Protein AF-A0A7J2VX06-F1 (afdb_monomer)

Solvent-accessible surface area (backbone atoms only — not comparable to full-atom values): 3220 Å² total; per-residue (Å²): 111,65,74,38,59,74,57,42,60,41,46,51,69,56,53,28,68,76,67,72,47,55,67,66,58,52,52,54,52,51,49,58,36,34,76,67,65,48,31,48,79,45,85,53,91,96,45,38,39,36,29,38,61,84,128

pLDDT: mean 85.51, std 7.93, range [54.84, 92.31]

Structure (mmCIF, N/CA/C/O backbone):
data_AF-A0A7J2VX06-F1
#
_entry.id   AF-A0A7J2VX06-F1
#
loop_
_atom_site.group_PDB
_atom_site.id
_atom_site.type_symbol
_atom_site.label_atom_id
_atom_site.label_alt_id
_atom_site.label_comp_id
_atom_site.label_asym_id
_atom_site.label_entity_id
_atom_site.label_seq_id
_atom_site.pdbx_PDB_ins_code
_atom_site.Cartn_x
_atom_site.Cartn_y
_atom_site.Cartn_z
_atom_site.occupancy
_atom_site.B_iso_or_equiv
_atom_site.auth_seq_id
_atom_site.auth_comp_id
_atom_site.auth_asym_id
_atom_site.auth_atom_id
_atom_site.pdbx_PDB_model_num
ATOM 1 N N . TYR A 1 1 ? -6.550 -2.238 0.711 1.00 60.25 1 TYR A N 1
ATOM 2 C CA . TYR A 1 1 ? -6.431 -2.089 2.178 1.00 60.25 1 TYR A CA 1
ATOM 3 C C . TYR A 1 1 ? -6.557 -3.448 2.854 1.00 60.25 1 TYR A C 1
ATOM 5 O O . TYR A 1 1 ? -5.695 -3.774 3.657 1.00 60.25 1 TYR A O 1
ATOM 13 N N . GLU A 1 2 ? -7.526 -4.271 2.444 1.00 74.38 2 GLU A N 1
ATOM 14 C CA . GLU A 1 2 ? -7.743 -5.646 2.934 1.00 74.38 2 GLU A CA 1
ATOM 15 C C . GLU A 1 2 ? -6.470 -6.504 2.958 1.00 74.38 2 GLU A C 1
ATOM 17 O O . GLU A 1 2 ? -6.099 -6.984 4.020 1.00 74.38 2 GLU A O 1
ATOM 22 N N . ILE A 1 3 ? -5.700 -6.543 1.861 1.00 76.06 3 ILE A N 1
ATOM 23 C CA . ILE A 1 3 ? -4.442 -7.317 1.770 1.00 76.06 3 ILE A CA 1
ATOM 24 C C . ILE A 1 3 ? -3.448 -7.003 2.907 1.00 76.06 3 ILE A C 1
ATOM 26 O O . ILE A 1 3 ? -2.784 -7.898 3.422 1.00 76.06 3 ILE A O 1
ATOM 30 N N . VAL A 1 4 ? -3.310 -5.728 3.289 1.00 77.19 4 VAL A N 1
ATOM 31 C CA . VAL A 1 4 ? -2.369 -5.306 4.345 1.00 77.19 4 VAL A CA 1
ATOM 32 C C . VAL A 1 4 ? -2.964 -5.577 5.729 1.00 77.19 4 VAL A C 1
ATOM 34 O O . VAL A 1 4 ? -2.239 -5.939 6.651 1.00 77.19 4 VAL A O 1
ATOM 37 N N . LYS A 1 5 ? -4.287 -5.429 5.869 1.00 76.81 5 LYS A N 1
ATOM 38 C CA . LYS A 1 5 ? -5.013 -5.661 7.121 1.00 76.81 5 LYS A CA 1
ATOM 39 C C . LYS A 1 5 ? -5.020 -7.143 7.513 1.00 76.81 5 LYS A C 1
ATOM 41 O O . LYS A 1 5 ? -4.839 -7.443 8.686 1.00 76.81 5 LYS A O 1
ATOM 46 N N . GLU A 1 6 ? -5.169 -8.043 6.543 1.00 77.75 6 GLU A N 1
ATOM 47 C CA . GLU A 1 6 ? -5.120 -9.497 6.753 1.00 77.75 6 GLU A CA 1
ATOM 48 C C . GLU A 1 6 ? -3.702 -10.001 7.032 1.00 77.75 6 GLU A C 1
ATOM 50 O O . GLU A 1 6 ? -3.499 -10.818 7.925 1.00 77.75 6 GLU A O 1
ATOM 55 N N . ALA A 1 7 ? -2.703 -9.494 6.303 1.00 74.69 7 ALA A N 1
ATOM 56 C CA . ALA A 1 7 ? -1.318 -9.937 6.461 1.00 74.69 7 ALA A CA 1
ATOM 57 C C . ALA A 1 7 ? -0.646 -9.402 7.740 1.00 74.69 7 ALA A C 1
ATOM 59 O O . ALA A 1 7 ? 0.351 -9.961 8.196 1.00 74.69 7 ALA A O 1
ATOM 60 N N . GLY A 1 8 ? -1.137 -8.292 8.302 1.00 77.50 8 GLY A N 1
ATOM 61 C CA . GLY A 1 8 ? -0.503 -7.573 9.411 1.00 77.50 8 GLY A CA 1
ATOM 62 C C . GLY A 1 8 ? 0.758 -6.824 8.969 1.00 77.50 8 GLY A C 1
ATOM 63 O O . GLY A 1 8 ? 0.793 -5.598 9.028 1.00 77.50 8 GLY A O 1
ATOM 64 N N . LYS A 1 9 ? 1.760 -7.549 8.455 1.00 84.38 9 LYS A N 1
ATOM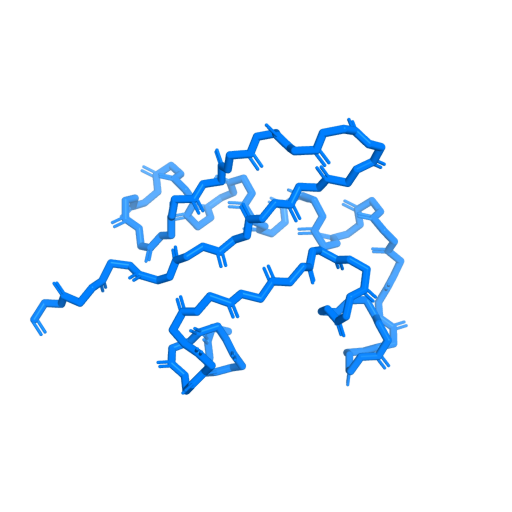 65 C CA . LYS A 1 9 ? 2.976 -7.028 7.811 1.00 84.38 9 LYS A CA 1
ATOM 66 C C . LYS A 1 9 ? 3.168 -7.670 6.445 1.00 84.38 9 LYS A C 1
ATOM 68 O O . LYS A 1 9 ? 3.181 -8.889 6.325 1.00 84.38 9 LYS A O 1
ATOM 73 N N . ILE A 1 10 ? 3.393 -6.855 5.421 1.00 89.69 10 ILE A N 1
ATOM 74 C CA . ILE A 1 10 ? 3.620 -7.328 4.053 1.00 89.69 10 ILE A CA 1
ATOM 75 C C . ILE A 1 10 ? 4.679 -6.479 3.348 1.00 89.69 10 ILE A C 1
ATOM 77 O O . ILE A 1 10 ? 4.805 -5.278 3.590 1.00 89.69 10 ILE A O 1
ATOM 81 N N . ARG A 1 11 ? 5.468 -7.084 2.455 1.00 90.44 11 ARG A N 1
ATOM 82 C CA . ARG A 1 11 ? 6.426 -6.327 1.634 1.00 90.44 11 ARG A CA 1
ATOM 83 C C . ARG A 1 11 ? 5.712 -5.623 0.486 1.00 90.44 11 ARG A C 1
ATOM 85 O O . ARG A 1 11 ? 4.817 -6.183 -0.140 1.00 90.44 11 ARG A O 1
ATOM 92 N N . GLN A 1 12 ? 6.180 -4.435 0.107 1.00 88.81 12 GLN A N 1
ATOM 93 C CA . GLN A 1 12 ? 5.610 -3.693 -1.023 1.00 88.81 12 GLN A CA 1
ATOM 94 C C . GLN A 1 12 ? 5.646 -4.496 -2.336 1.00 88.81 12 GLN A C 1
ATOM 96 O O . GLN A 1 12 ? 4.707 -4.414 -3.122 1.00 88.81 12 GLN A O 1
ATOM 101 N N . ASN A 1 13 ? 6.691 -5.300 -2.569 1.00 89.62 13 ASN A N 1
ATOM 102 C CA . ASN A 1 13 ? 6.775 -6.158 -3.758 1.00 89.62 13 ASN A CA 1
ATOM 103 C C . ASN A 1 13 ? 5.699 -7.259 -3.764 1.00 89.62 13 ASN A C 1
ATOM 105 O O . ASN A 1 13 ? 5.202 -7.617 -4.825 1.00 89.62 13 ASN A O 1
ATOM 109 N N . GLU A 1 14 ? 5.312 -7.767 -2.595 1.00 88.94 14 GLU A N 1
ATOM 110 C CA . GLU A 1 14 ? 4.245 -8.766 -2.479 1.00 88.94 14 GLU A CA 1
ATOM 111 C C . GLU A 1 14 ? 2.872 -8.126 -2.729 1.00 88.94 14 GLU A C 1
ATOM 113 O O . GLU A 1 14 ? 2.025 -8.731 -3.378 1.00 88.94 14 GLU A O 1
ATOM 118 N N . ILE A 1 15 ? 2.666 -6.868 -2.310 1.00 88.06 15 ILE A N 1
ATOM 119 C CA . ILE A 1 15 ? 1.458 -6.099 -2.665 1.00 88.06 15 ILE A CA 1
ATOM 120 C C . ILE A 1 15 ? 1.365 -5.923 -4.185 1.00 88.06 15 ILE A C 1
ATOM 122 O O . ILE A 1 15 ? 0.301 -6.117 -4.766 1.00 88.06 15 ILE A O 1
ATOM 126 N N . VAL A 1 16 ? 2.476 -5.570 -4.834 1.00 90.25 16 VAL A N 1
ATOM 127 C CA . VAL A 1 16 ? 2.563 -5.452 -6.300 1.00 90.25 16 VAL A CA 1
ATOM 128 C C . VAL A 1 16 ? 2.191 -6.777 -6.967 1.00 90.25 16 VAL A C 1
ATOM 130 O O . VAL A 1 16 ? 1.325 -6.785 -7.834 1.00 90.25 16 VAL A O 1
ATOM 133 N N . ALA A 1 17 ? 2.767 -7.894 -6.511 1.00 89.62 17 ALA A N 1
ATOM 134 C CA . ALA A 1 17 ? 2.482 -9.221 -7.056 1.00 89.62 17 ALA A CA 1
ATOM 135 C C . ALA A 1 17 ? 1.011 -9.636 -6.880 1.00 89.62 17 ALA A C 1
ATOM 137 O O . ALA A 1 17 ? 0.405 -10.139 -7.817 1.00 89.62 17 ALA A O 1
ATOM 138 N N . LYS A 1 18 ? 0.414 -9.382 -5.707 1.00 87.94 18 LYS A N 1
ATOM 139 C CA . LYS A 1 18 ? -0.989 -9.735 -5.429 1.00 87.94 18 LYS A CA 1
ATOM 140 C C . LYS A 1 18 ? -2.000 -8.853 -6.162 1.00 87.94 18 LYS A C 1
ATOM 142 O O . LYS A 1 18 ? -3.094 -9.308 -6.461 1.00 87.94 18 LYS A O 1
ATOM 147 N N . THR A 1 19 ? -1.669 -7.585 -6.397 1.00 87.19 19 THR A N 1
ATOM 148 C CA . THR A 1 19 ? -2.606 -6.619 -7.000 1.00 87.19 19 THR A CA 1
ATOM 149 C C . THR A 1 19 ? -2.442 -6.469 -8.508 1.00 87.19 19 THR A C 1
ATOM 151 O O . THR A 1 19 ? -3.327 -5.918 -9.154 1.00 87.19 19 THR A O 1
ATOM 154 N N . GLY A 1 20 ? -1.301 -6.879 -9.070 1.00 88.94 20 GLY A N 1
ATOM 155 C CA . GLY A 1 20 ? -0.957 -6.646 -10.475 1.00 88.94 20 GLY A CA 1
ATOM 156 C C . GLY A 1 20 ? -0.717 -5.170 -10.823 1.00 88.94 20 GLY A C 1
ATOM 157 O O . GLY A 1 20 ? -0.506 -4.831 -11.986 1.00 88.94 20 GLY A O 1
ATOM 158 N N . PHE A 1 21 ? -0.741 -4.260 -9.844 1.00 89.19 21 PHE A N 1
ATOM 159 C CA . PHE A 1 21 ? -0.508 -2.840 -10.085 1.00 89.19 21 PHE A CA 1
ATOM 160 C C . PHE A 1 21 ? 0.975 -2.509 -10.196 1.00 89.19 21 PHE A C 1
ATOM 162 O O . PHE A 1 21 ? 1.822 -3.095 -9.527 1.00 89.19 21 PHE A O 1
ATOM 169 N N . SER A 1 22 ? 1.291 -1.471 -10.973 1.00 91.00 22 SER A N 1
ATOM 170 C CA . SER A 1 22 ? 2.660 -0.969 -11.066 1.00 91.00 22 SER A CA 1
ATOM 171 C C . SER A 1 22 ? 3.186 -0.502 -9.704 1.00 91.00 22 SER A C 1
ATOM 173 O O . SER A 1 22 ? 2.458 0.053 -8.872 1.00 91.00 22 SER A O 1
ATOM 175 N N . LYS A 1 23 ? 4.495 -0.668 -9.487 1.00 88.38 23 LYS A N 1
ATOM 176 C CA . LYS A 1 23 ? 5.163 -0.288 -8.232 1.00 88.38 23 LYS A CA 1
ATOM 177 C C . LYS A 1 23 ? 4.943 1.186 -7.871 1.00 88.38 23 LYS A C 1
ATOM 179 O O . LYS A 1 23 ? 4.754 1.505 -6.698 1.00 88.38 23 LYS A O 1
ATOM 184 N N . ALA A 1 24 ? 4.905 2.065 -8.876 1.00 90.12 24 ALA A N 1
ATOM 185 C CA . ALA A 1 24 ? 4.616 3.488 -8.712 1.00 90.12 24 ALA A CA 1
ATOM 186 C C . ALA A 1 24 ? 3.184 3.732 -8.206 1.00 90.12 24 ALA A C 1
ATOM 188 O O . ALA A 1 24 ? 2.990 4.498 -7.260 1.00 90.12 24 ALA A O 1
ATOM 189 N N . ARG A 1 25 ? 2.187 3.037 -8.777 1.00 91.19 25 ARG A N 1
ATOM 190 C CA . ARG A 1 25 ? 0.787 3.137 -8.339 1.00 91.19 25 ARG A CA 1
ATOM 191 C C . ARG A 1 25 ? 0.630 2.654 -6.902 1.00 91.19 25 ARG A C 1
ATOM 193 O O . ARG A 1 25 ? 0.045 3.364 -6.089 1.00 91.19 25 ARG A O 1
ATOM 200 N N . VAL A 1 26 ? 1.221 1.503 -6.572 1.00 90.81 26 VAL A N 1
ATOM 201 C CA . VAL A 1 26 ? 1.225 0.966 -5.203 1.00 90.81 26 VAL A CA 1
ATOM 202 C C . VAL A 1 26 ? 1.877 1.956 -4.237 1.00 90.81 26 VAL A C 1
ATOM 204 O O . VAL A 1 26 ? 1.311 2.240 -3.189 1.00 90.81 26 VAL A O 1
ATOM 207 N N . SER A 1 27 ? 3.013 2.555 -4.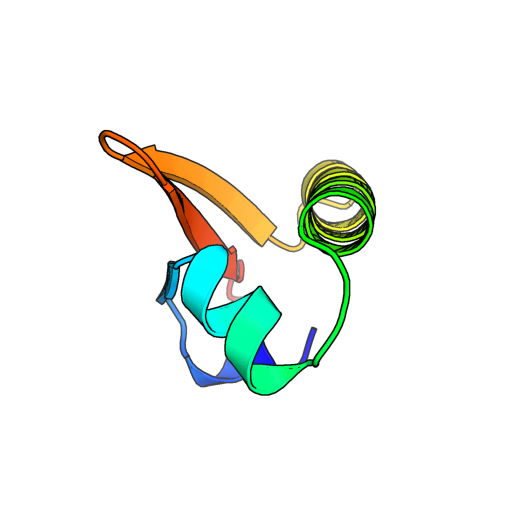604 1.00 89.69 27 SER A N 1
ATOM 208 C CA . SER A 1 27 ? 3.679 3.562 -3.771 1.00 89.69 27 SER A CA 1
ATOM 209 C C . SER A 1 27 ? 2.806 4.795 -3.522 1.00 89.69 27 SER A C 1
ATOM 211 O O . SER A 1 27 ? 2.757 5.290 -2.398 1.00 89.69 27 SER A O 1
ATOM 213 N N . ARG A 1 28 ? 2.098 5.285 -4.549 1.00 92.31 28 ARG A N 1
ATOM 214 C CA . ARG A 1 28 ? 1.197 6.442 -4.434 1.00 92.31 28 ARG A CA 1
ATOM 215 C C . ARG A 1 28 ? 0.027 6.146 -3.495 1.00 92.31 28 ARG A C 1
ATOM 217 O O . ARG A 1 28 ? -0.258 6.946 -2.612 1.00 92.31 28 ARG A O 1
ATOM 224 N N . VAL A 1 29 ? -0.592 4.973 -3.641 1.00 90.44 29 VAL A N 1
ATOM 225 C CA . VAL A 1 29 ? -1.692 4.521 -2.774 1.00 90.44 29 VAL A CA 1
ATOM 226 C C . VAL A 1 29 ? -1.219 4.335 -1.333 1.00 90.44 29 VAL A C 1
ATOM 228 O O . VAL A 1 29 ? -1.872 4.818 -0.412 1.00 90.44 29 VAL A O 1
ATOM 231 N N . LEU A 1 30 ? -0.074 3.679 -1.123 1.00 89.06 30 LEU A N 1
ATOM 232 C CA . LEU A 1 30 ? 0.504 3.491 0.210 1.00 89.06 30 LEU A CA 1
ATOM 233 C C . LEU A 1 30 ? 0.817 4.823 0.890 1.00 89.06 30 LEU A C 1
ATOM 235 O O . LEU A 1 30 ? 0.553 4.957 2.080 1.00 89.06 30 LEU A O 1
ATOM 239 N N . LYS A 1 31 ? 1.313 5.817 0.143 1.00 90.75 31 LYS A N 1
ATOM 240 C CA . LYS A 1 31 ? 1.556 7.164 0.667 1.00 90.75 31 LYS A CA 1
ATOM 241 C C . LYS A 1 31 ? 0.259 7.821 1.147 1.00 90.75 31 LYS A C 1
ATOM 243 O O . LYS A 1 31 ? 0.200 8.256 2.290 1.00 90.75 31 LYS A O 1
ATOM 248 N N . SER A 1 32 ? -0.802 7.792 0.338 1.00 91.12 32 SER A N 1
ATOM 249 C CA . SER A 1 32 ? -2.111 8.327 0.744 1.00 91.12 32 SER A CA 1
ATOM 250 C C . SER A 1 32 ? -2.725 7.578 1.935 1.00 91.12 32 SER A C 1
ATOM 252 O O . SER A 1 32 ? -3.405 8.180 2.761 1.00 91.12 32 SER A O 1
ATOM 254 N N . LEU A 1 33 ? -2.500 6.266 2.053 1.00 88.25 33 LEU A N 1
ATOM 255 C CA . LEU A 1 33 ? -2.944 5.486 3.215 1.00 88.25 33 LEU A CA 1
ATOM 256 C C . LEU A 1 33 ? -2.121 5.801 4.474 1.00 88.25 33 LEU A C 1
ATOM 258 O O . LEU A 1 33 ? -2.673 5.817 5.574 1.00 88.25 33 LEU A O 1
ATOM 262 N N . ALA A 1 34 ? -0.822 6.060 4.321 1.00 88.31 34 ALA A N 1
ATOM 263 C CA . ALA A 1 34 ? 0.060 6.447 5.416 1.00 88.31 34 ALA A CA 1
ATOM 264 C C . ALA A 1 34 ? -0.258 7.859 5.931 1.00 88.31 34 ALA A C 1
ATOM 266 O O . ALA A 1 34 ? -0.325 8.061 7.140 1.00 88.31 34 ALA A O 1
ATOM 267 N N . GLU A 1 35 ? -0.552 8.808 5.035 1.00 90.88 35 GLU A N 1
ATOM 268 C CA . GLU A 1 35 ? -1.032 10.156 5.385 1.00 90.88 35 GLU A CA 1
ATOM 269 C C . GLU A 1 35 ? -2.327 10.099 6.209 1.00 90.88 35 GLU A C 1
ATOM 271 O O . GLU A 1 35 ? -2.489 10.832 7.181 1.00 90.88 35 GLU A O 1
ATOM 276 N N . LYS A 1 36 ? -3.216 9.151 5.891 1.00 89.88 36 LYS A N 1
ATOM 277 C CA . LYS A 1 36 ? -4.442 8.876 6.659 1.00 89.88 36 LYS A CA 1
ATOM 278 C C . LYS A 1 36 ? -4.208 8.077 7.949 1.00 89.88 36 LYS A C 1
ATOM 280 O O . LYS A 1 36 ? -5.177 7.699 8.601 1.00 89.88 36 LYS A O 1
ATOM 285 N N . LYS A 1 37 ? -2.950 7.793 8.316 1.00 86.31 37 LYS A N 1
ATOM 286 C CA . LYS A 1 37 ? -2.551 6.978 9.481 1.00 86.31 37 LYS A CA 1
ATOM 287 C C . LYS A 1 37 ? -3.181 5.575 9.501 1.00 86.31 37 LYS A C 1
ATOM 289 O O . LYS A 1 37 ? -3.395 5.001 10.562 1.00 86.31 37 LYS A O 1
ATOM 294 N N . LEU A 1 38 ? -3.473 5.010 8.326 1.00 85.81 38 LEU A N 1
ATOM 295 C CA . LEU A 1 38 ? -4.054 3.666 8.193 1.00 85.81 38 LEU A CA 1
ATOM 296 C C . LEU A 1 38 ? -2.985 2.579 8.054 1.00 85.81 38 LEU A C 1
ATOM 298 O O . LEU A 1 38 ? -3.212 1.430 8.433 1.00 85.81 38 LEU A O 1
ATOM 302 N N . VAL A 1 39 ? -1.824 2.934 7.500 1.00 89.75 39 VAL A N 1
ATOM 303 C CA . VAL A 1 39 ? -0.684 2.028 7.329 1.00 89.75 39 VAL A CA 1
ATOM 304 C C . VAL A 1 39 ? 0.617 2.713 7.732 1.00 89.75 39 VAL A C 1
ATOM 306 O O . VAL A 1 39 ? 0.778 3.918 7.551 1.00 89.75 39 VAL A O 1
ATOM 309 N N . LYS A 1 40 ? 1.563 1.936 8.248 1.00 89.31 40 LYS A N 1
ATOM 310 C CA . LYS A 1 40 ? 2.942 2.333 8.504 1.00 89.31 40 LYS A CA 1
ATOM 311 C C . LYS A 1 40 ? 3.823 1.766 7.399 1.00 89.31 40 LYS A C 1
ATOM 313 O O . LYS A 1 40 ? 3.725 0.586 7.071 1.00 89.31 40 LYS A O 1
ATOM 318 N N . VAL A 1 41 ? 4.672 2.603 6.814 1.00 89.94 41 VAL A N 1
ATOM 319 C CA . VAL A 1 41 ? 5.642 2.180 5.800 1.00 89.94 41 VAL A CA 1
ATOM 320 C C . VAL A 1 41 ? 7.037 2.368 6.376 1.00 89.94 41 VAL A C 1
ATOM 322 O O . VAL A 1 41 ? 7.419 3.486 6.707 1.00 89.94 41 VAL A O 1
ATOM 325 N N . GLU A 1 42 ? 7.797 1.285 6.489 1.00 89.75 42 GLU A N 1
ATOM 326 C CA . GLU A 1 42 ? 9.187 1.304 6.946 1.00 89.75 42 GLU A CA 1
ATOM 327 C C . GLU A 1 42 ? 10.116 0.783 5.852 1.00 89.75 42 GLU A C 1
ATOM 329 O O . GLU A 1 42 ? 9.855 -0.238 5.210 1.00 89.75 42 GLU A O 1
ATOM 334 N N . LYS A 1 43 ? 11.237 1.474 5.638 1.00 88.50 43 LYS A N 1
ATOM 335 C CA . LYS A 1 43 ? 12.252 1.036 4.680 1.00 88.50 43 LYS A CA 1
ATOM 336 C C . LYS A 1 43 ? 13.046 -0.122 5.281 1.00 88.50 43 LYS A C 1
ATOM 338 O O . LYS A 1 43 ? 13.650 0.027 6.338 1.00 88.50 43 LYS A O 1
ATOM 343 N N . ARG A 1 44 ? 13.108 -1.259 4.582 1.00 87.81 44 ARG A N 1
ATOM 344 C CA . ARG A 1 44 ? 13.929 -2.412 4.977 1.00 87.81 44 ARG A CA 1
ATOM 345 C C . ARG A 1 44 ? 14.768 -2.897 3.799 1.00 87.81 44 ARG A C 1
ATOM 347 O O . ARG A 1 44 ? 14.311 -3.642 2.931 1.00 87.81 44 ARG A O 1
ATOM 354 N N . GLY A 1 45 ? 16.026 -2.459 3.772 1.00 86.62 45 GLY A N 1
ATOM 355 C CA . GLY A 1 45 ? 16.963 -2.770 2.694 1.00 86.62 45 GLY A CA 1
ATOM 356 C C . GLY A 1 45 ? 16.494 -2.210 1.346 1.00 86.62 45 GLY A C 1
ATOM 357 O O . GLY A 1 45 ? 16.324 -1.001 1.195 1.00 86.62 45 GLY A O 1
ATOM 358 N N . ARG A 1 46 ? 16.285 -3.099 0.363 1.0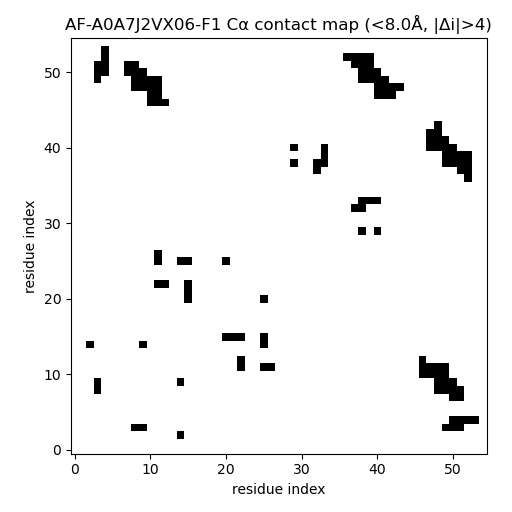0 84.31 46 ARG A N 1
ATOM 359 C CA . ARG A 1 46 ? 15.879 -2.760 -1.019 1.00 84.31 46 ARG A CA 1
ATOM 360 C C . ARG A 1 46 ? 14.359 -2.697 -1.236 1.00 84.31 46 ARG A C 1
ATOM 362 O O . ARG A 1 46 ? 13.907 -2.479 -2.360 1.00 84.31 46 ARG A O 1
ATOM 369 N N . THR A 1 47 ? 13.556 -2.919 -0.197 1.00 86.69 47 THR A N 1
ATOM 370 C CA . THR A 1 47 ? 12.090 -2.857 -0.270 1.00 86.69 47 THR A CA 1
ATOM 371 C C . THR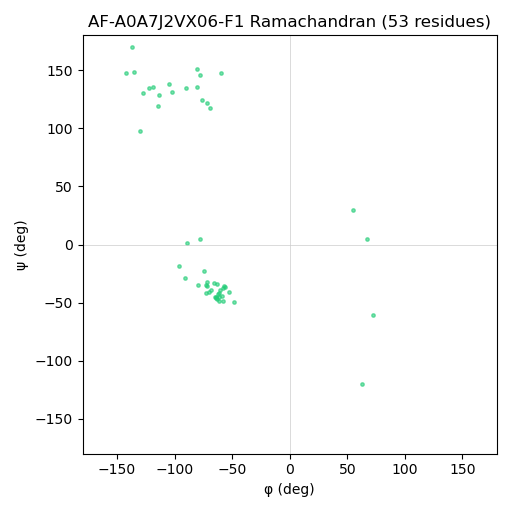 A 1 47 ? 11.516 -2.127 0.938 1.00 86.69 47 THR A C 1
ATOM 373 O O . THR A 1 47 ? 12.222 -1.842 1.905 1.00 86.69 47 THR A O 1
ATOM 376 N N . ASN A 1 48 ? 10.225 -1.828 0.880 1.00 88.12 48 ASN A N 1
ATOM 377 C CA . ASN A 1 48 ? 9.494 -1.266 2.004 1.00 88.12 48 ASN A CA 1
ATOM 378 C C . ASN A 1 48 ? 8.625 -2.357 2.626 1.00 88.12 48 ASN A C 1
ATOM 380 O O . ASN A 1 48 ? 8.001 -3.148 1.911 1.00 88.12 48 ASN A O 1
ATOM 384 N N . ILE A 1 49 ? 8.592 -2.396 3.951 1.00 90.12 49 ILE A N 1
ATOM 385 C CA . ILE A 1 49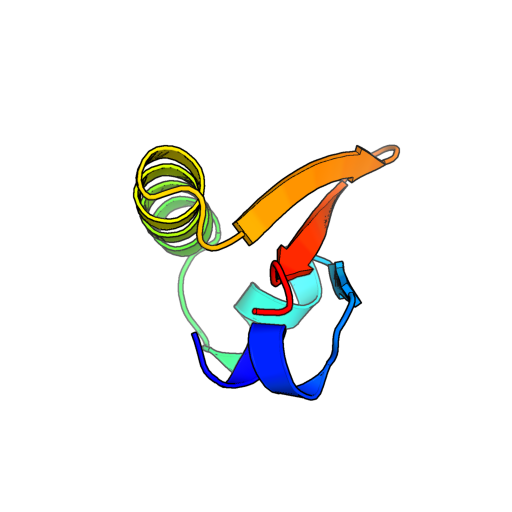 ? 7.593 -3.138 4.709 1.00 90.12 49 ILE A CA 1
ATOM 386 C C . ILE A 1 49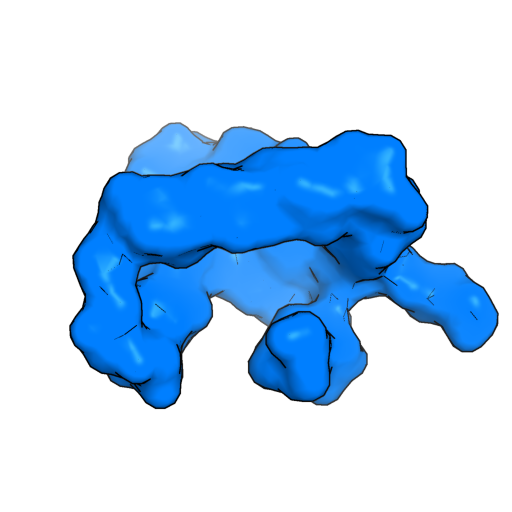 ? 6.417 -2.209 4.95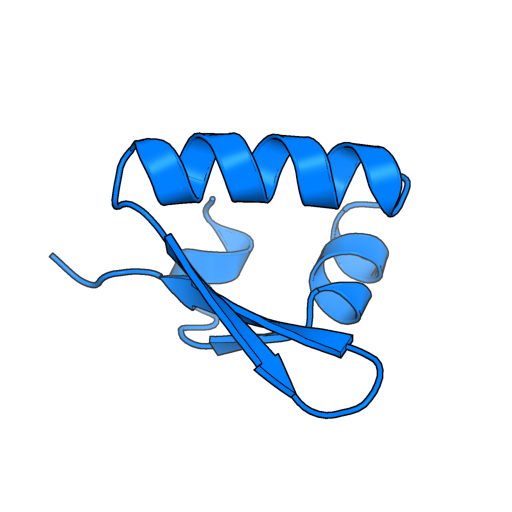6 1.00 90.12 49 ILE A C 1
ATOM 388 O O . ILE A 1 49 ? 6.590 -1.051 5.328 1.00 90.12 49 ILE A O 1
ATOM 392 N N . VAL A 1 50 ? 5.223 -2.738 4.731 1.00 90.38 50 VAL A N 1
ATOM 393 C CA . VAL A 1 50 ? 3.959 -2.076 5.007 1.00 90.38 50 VAL A CA 1
ATOM 394 C C . VAL A 1 50 ? 3.269 -2.839 6.127 1.00 90.38 50 VAL A C 1
ATOM 396 O O . VAL A 1 50 ? 3.108 -4.056 6.045 1.00 90.38 50 VAL A O 1
ATOM 399 N N . GLU A 1 51 ? 2.852 -2.119 7.156 1.00 89.19 51 GLU A N 1
ATOM 400 C CA . GLU A 1 51 ? 2.114 -2.641 8.302 1.00 89.19 51 GLU A CA 1
ATOM 401 C C . GLU A 1 51 ? 0.783 -1.898 8.427 1.00 89.19 51 GLU A C 1
ATOM 403 O O . GLU A 1 51 ? 0.743 -0.677 8.292 1.00 89.19 51 GLU A O 1
ATOM 408 N N . ALA A 1 52 ? -0.323 -2.606 8.649 1.00 85.44 52 ALA A N 1
ATOM 409 C CA . ALA A 1 52 ? -1.598 -1.952 8.940 1.00 85.44 52 ALA A CA 1
ATOM 410 C C . ALA A 1 52 ? -1.643 -1.543 10.416 1.00 85.44 52 ALA A C 1
ATOM 412 O O . ALA A 1 52 ? -1.317 -2.345 11.291 1.00 85.44 52 ALA A O 1
ATOM 413 N N . PHE A 1 53 ? -2.102 -0.325 10.710 1.00 78.94 53 PHE A N 1
ATOM 414 C CA . PHE A 1 53 ? -2.433 0.020 12.090 1.00 78.94 53 PHE A CA 1
ATOM 415 C C . PHE A 1 53 ? -3.686 -0.766 12.494 1.00 78.94 53 PHE A C 1
ATOM 417 O O . PHE A 1 53 ? -4.748 -0.609 11.884 1.00 78.94 53 PHE A O 1
ATOM 424 N N . LYS A 1 54 ? -3.560 -1.639 13.499 1.00 61.44 54 LYS A N 1
ATOM 425 C CA . LYS A 1 54 ? -4.721 -2.237 14.163 1.00 61.44 54 LYS A CA 1
ATOM 426 C C . LYS A 1 54 ? -5.375 -1.151 15.014 1.00 61.44 54 LYS A C 1
ATOM 428 O O . LYS A 1 54 ? -4.709 -0.549 15.852 1.00 61.44 54 LYS A O 1
ATOM 433 N N . LYS A 1 55 ? -6.650 -0.889 14.746 1.00 54.84 55 LYS A N 1
ATOM 434 C CA . LYS A 1 55 ? 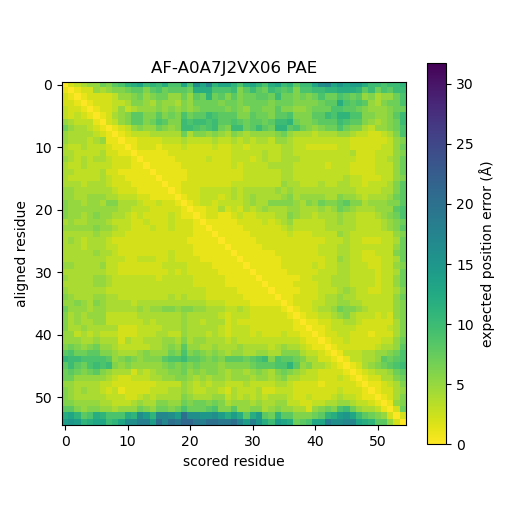-7.541 -0.205 15.676 1.00 54.84 55 LYS A CA 1
ATOM 435 C C . LYS A 1 55 ? -8.330 -1.270 16.418 1.00 54.84 55 LYS A C 1
ATOM 437 O O . LYS A 1 55 ? -8.637 -2.290 15.755 1.00 54.84 55 LY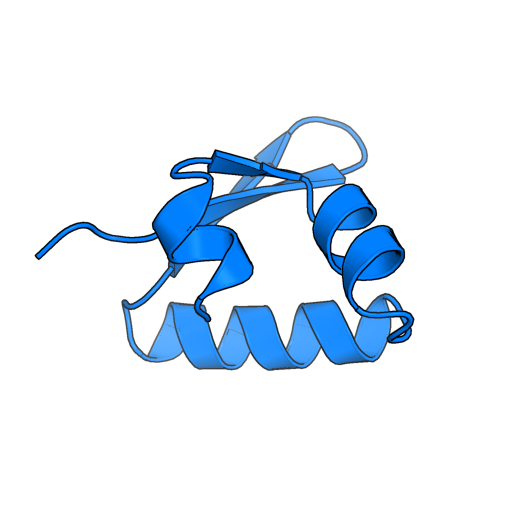S A O 1
#

Radius of gyration: 10.08 Å; Cα contacts (8 Å, |Δi|>4): 67; chains: 1; bounding box: 25×20×27 Å

Foldseek 3Di:
DVVQVVVQKDWLVVVCVVVVDDSVVSVVVLVVCVVVVQWDWDDDPPTIMIGGDDD

Nearest PDB structures (foldseek):
  6uvu-assembly1_A  TM=8.665E-01  e=2.207E-03  Comamonas testosteroni
  4jba-assembly1_B  TM=8.959E-01  e=6.908E-03  Escherichia coli K-12
  5k5r-assembly1_C  TM=8.386E-01  e=1.745E-02  Sulfolobus sp. NOB8H2
  6ghb-assembly1_B  TM=9.463E-01  e=4.736E-02  Geobacillus kaustophilus HTA426
  5k1y-assembly1_F  TM=8.061E-01  e=3.316E-02  Sulfolobus sp. NOB8H2

Mean predicted aligned error: 4.23 Å

Sequence (55 aa):
YEIVKEAGKIRQNEIVAKTGFSKARVSRVLKSLAEKKLVKVEKRGRTNIVEAFKK

Secondary structure (DSSP, 8-state):
-HHHHHHSEEEHHHHHHHH---HHHHHHHHHHHHHTTSEEEEEETTEEEEEEPP-